Protein AF-A0A6V7HX77-F1 (afdb_monomer_lite)

Secondary structure (DSSP, 8-state):
-HHHHHHHHHHHHHHHHHHHHS---TT---HHHHHHHHHHHHHH-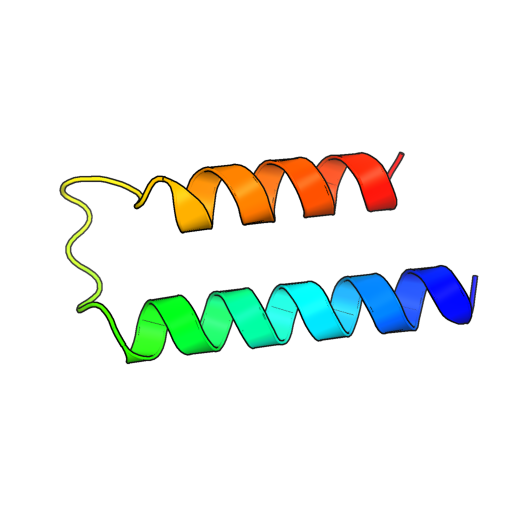

InterPro domains:
  IPR006029 Neurotransmitter-gated ion-channel transmembrane domain [PF02932] (1-44)
  IPR036719 Neurotransmitter-gated ion-channel transmembrane domain superfamily [SSF90112] (1-44)
  IPR038050 Neuronal acetylcholine receptor [G3DSA:1.20.58.390] (1-45)

Sequence (45 aa):
VTLSISILISLHVFFLLVVEIIPPTSLVVPLLGKYLIFAMILVSI

Foldseek 3Di:
DVVLVVVLVVLVVVLVVVCVVDPPDPPDQDPVNVVSVVVNVVSVD

pLDDT: mean 82.28, std 10.19, range [54.53, 92.56]

Radius of gyration: 11.5 Å; chains: 1; bounding box: 30×11×30 Å

Structure (mmCIF, N/CA/C/O backbone):
data_AF-A0A6V7HX77-F1
#
_entry.id   AF-A0A6V7HX77-F1
#
loop_
_atom_site.group_PDB
_atom_site.id
_atom_site.type_symbol
_atom_site.label_atom_id
_atom_site.label_alt_id
_atom_site.label_comp_id
_atom_site.label_asym_id
_atom_site.label_entity_id
_atom_site.label_seq_id
_atom_site.pdbx_PDB_ins_code
_atom_site.Cartn_x
_atom_site.Cartn_y
_atom_site.Cartn_z
_atom_site.occupancy
_atom_site.B_iso_or_equiv
_atom_site.auth_seq_id
_atom_site.auth_comp_id
_atom_site.auth_asym_id
_atom_site.auth_atom_id
_atom_site.pdbx_PDB_model_num
ATOM 1 N N . VAL A 1 1 ? 8.579 1.048 -13.621 1.00 76.62 1 VAL A N 1
ATOM 2 C CA . VAL A 1 1 ? 8.475 -0.174 -12.784 1.00 76.62 1 VAL A CA 1
ATOM 3 C C . VAL A 1 1 ? 9.043 0.055 -11.387 1.00 76.62 1 VAL A C 1
ATOM 5 O O . VAL A 1 1 ? 8.254 0.08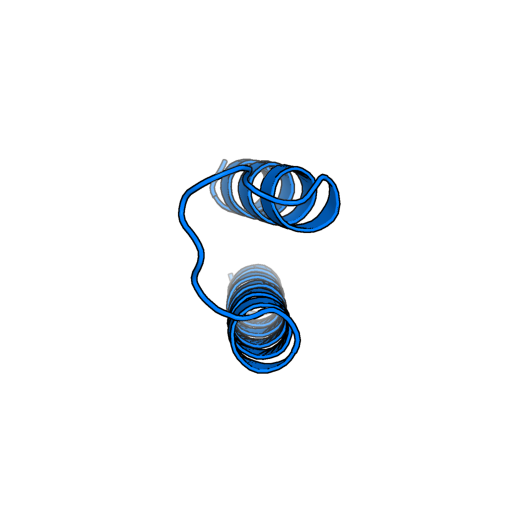0 -10.460 1.00 76.62 1 VAL A O 1
ATOM 8 N N . THR A 1 2 ? 10.344 0.318 -11.211 1.00 88.38 2 THR A N 1
ATOM 9 C CA . THR A 1 2 ? 10.943 0.577 -9.880 1.00 88.38 2 THR A CA 1
ATOM 10 C C . THR A 1 2 ? 10.316 1.770 -9.150 1.00 88.38 2 THR A C 1
ATOM 12 O O . THR A 1 2 ? 9.888 1.621 -8.014 1.00 88.38 2 THR A O 1
ATOM 15 N N . LEU A 1 3 ? 10.169 2.920 -9.821 1.00 86.69 3 LEU A N 1
ATOM 16 C CA . LEU A 1 3 ? 9.505 4.105 -9.259 1.00 86.69 3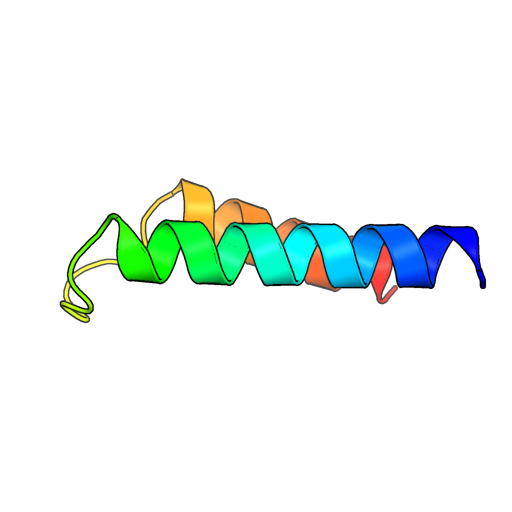 LEU A CA 1
ATOM 17 C C . LEU A 1 3 ? 8.049 3.823 -8.839 1.00 86.69 3 LEU A C 1
ATOM 19 O O . LEU A 1 3 ? 7.666 4.154 -7.723 1.00 86.69 3 LEU A O 1
ATOM 23 N N . SER A 1 4 ? 7.254 3.171 -9.699 1.00 88.12 4 SER A N 1
ATOM 24 C CA . SER A 1 4 ? 5.860 2.814 -9.386 1.00 88.12 4 SER A CA 1
ATOM 25 C C . SER A 1 4 ? 5.761 1.890 -8.176 1.00 88.12 4 SER A C 1
ATOM 27 O O . SER A 1 4 ? 4.916 2.119 -7.322 1.00 88.12 4 SER A O 1
ATOM 29 N N . ILE A 1 5 ? 6.642 0.888 -8.064 1.00 89.88 5 ILE A N 1
ATOM 30 C CA . ILE A 1 5 ? 6.669 -0.037 -6.922 1.00 89.88 5 ILE A CA 1
ATOM 31 C C . ILE A 1 5 ? 6.993 0.721 -5.628 1.00 89.88 5 ILE A C 1
ATOM 33 O O . ILE A 1 5 ? 6.305 0.531 -4.627 1.00 89.88 5 ILE A O 1
ATOM 37 N N . SER A 1 6 ? 7.974 1.630 -5.650 1.00 92.38 6 SER A N 1
ATOM 38 C CA . SER A 1 6 ? 8.305 2.470 -4.491 1.00 92.38 6 SER A CA 1
ATOM 39 C C . SER A 1 6 ? 7.125 3.344 -4.048 1.00 92.38 6 SER A C 1
ATOM 41 O O . SER A 1 6 ? 6.862 3.463 -2.851 1.00 92.38 6 SER A O 1
ATOM 43 N N . ILE A 1 7 ? 6.387 3.921 -5.002 1.00 91.56 7 ILE A N 1
ATOM 44 C CA . ILE A 1 7 ? 5.191 4.731 -4.723 1.00 91.56 7 ILE A CA 1
ATOM 45 C C . ILE A 1 7 ? 4.078 3.859 -4.126 1.00 91.56 7 ILE A C 1
ATOM 47 O O . ILE A 1 7 ? 3.460 4.248 -3.137 1.00 91.56 7 ILE A O 1
ATOM 51 N N . LEU A 1 8 ? 3.858 2.663 -4.675 1.00 90.88 8 LEU A N 1
ATOM 52 C CA . LEU A 1 8 ? 2.826 1.729 -4.221 1.00 90.88 8 LEU A CA 1
ATOM 53 C C . LEU A 1 8 ? 3.095 1.251 -2.783 1.00 90.88 8 LEU A C 1
ATOM 55 O O . LEU A 1 8 ? 2.194 1.292 -1.943 1.00 90.88 8 LEU A O 1
ATOM 59 N N . ILE A 1 9 ? 4.346 0.889 -2.469 1.00 92.56 9 ILE A N 1
ATOM 60 C CA . ILE A 1 9 ? 4.767 0.539 -1.102 1.00 92.56 9 ILE A CA 1
ATOM 61 C C . ILE A 1 9 ? 4.577 1.724 -0.149 1.00 92.56 9 ILE A C 1
ATOM 63 O O . ILE A 1 9 ? 4.024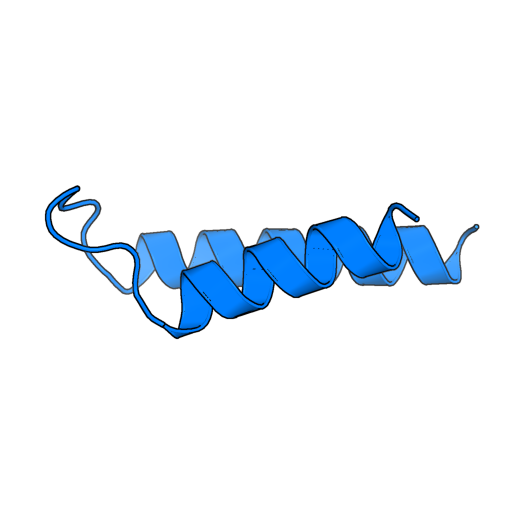 1.546 0.935 1.00 92.56 9 ILE A O 1
ATOM 67 N N . SER A 1 10 ? 4.998 2.933 -0.536 1.00 91.81 10 SER A N 1
ATOM 68 C CA . SER A 1 10 ? 4.867 4.122 0.318 1.00 91.81 10 SER A CA 1
ATOM 69 C C . SER A 1 10 ? 3.403 4.421 0.650 1.00 91.81 10 SER A C 1
ATOM 71 O O . SER A 1 10 ? 3.068 4.692 1.804 1.00 91.81 10 SER A O 1
ATOM 73 N N . LEU A 1 11 ? 2.518 4.283 -0.338 1.00 90.75 11 LEU A N 1
ATOM 74 C CA . LEU A 1 11 ? 1.083 4.486 -0.182 1.00 90.75 11 LEU A CA 1
ATOM 75 C C . LEU A 1 11 ? 0.441 3.427 0.734 1.00 90.75 11 LEU A C 1
ATOM 77 O O . LEU A 1 11 ? -0.442 3.750 1.529 1.00 90.75 11 LEU A O 1
ATOM 81 N N . HIS A 1 12 ? 0.918 2.180 0.673 1.00 90.06 12 HIS A N 1
ATOM 82 C CA . HIS A 1 12 ? 0.475 1.093 1.550 1.00 90.06 12 HIS A CA 1
ATOM 83 C C . HIS A 1 12 ? 0.919 1.292 3.010 1.00 90.06 12 HIS A C 1
ATOM 85 O O . HIS A 1 12 ? 0.129 1.087 3.930 1.00 90.06 12 HIS A O 1
ATOM 91 N N . VAL A 1 13 ? 2.151 1.763 3.236 1.00 91.69 13 VAL A N 1
ATOM 92 C CA . VAL A 1 13 ? 2.636 2.125 4.581 1.00 91.69 13 VAL A CA 1
ATOM 93 C C . VAL A 1 13 ? 1.823 3.288 5.160 1.00 91.69 13 VAL A C 1
ATOM 95 O O . VAL A 1 13 ? 1.443 3.254 6.329 1.00 91.69 13 VAL A O 1
ATOM 98 N N . PHE A 1 14 ? 1.489 4.287 4.338 1.00 88.88 14 PHE A N 1
ATOM 99 C CA . PHE A 1 14 ? 0.618 5.394 4.745 1.00 88.88 14 PHE A CA 1
ATOM 100 C C . PHE A 1 14 ? -0.778 4.912 5.156 1.00 88.88 14 PHE A C 1
ATOM 102 O O . PHE A 1 14 ? -1.331 5.385 6.146 1.00 88.88 14 PHE A O 1
ATOM 109 N N . PHE A 1 15 ? -1.339 3.949 4.422 1.00 86.00 15 PHE A N 1
ATOM 110 C CA . PHE A 1 15 ? -2.622 3.335 4.755 1.00 86.00 15 PHE A CA 1
ATOM 111 C C . PHE A 1 15 ? -2.584 2.606 6.105 1.00 86.00 15 PHE A C 1
ATOM 113 O O . PHE A 1 15 ? -3.487 2.792 6.920 1.00 86.00 15 PHE A O 1
ATOM 120 N N . LEU A 1 16 ? -1.524 1.840 6.375 1.00 87.44 16 LEU A N 1
ATOM 121 C CA . LEU A 1 16 ? -1.342 1.166 7.664 1.00 87.44 16 LEU A CA 1
ATOM 122 C C . LEU A 1 16 ? -1.216 2.151 8.830 1.00 87.44 16 LEU A C 1
ATOM 124 O O . LEU A 1 16 ? -1.868 1.955 9.850 1.00 87.44 16 LEU A O 1
ATOM 128 N N . LEU A 1 17 ? -0.458 3.240 8.667 1.00 87.88 17 LEU A N 1
ATOM 129 C CA . LEU A 1 17 ? -0.369 4.288 9.691 1.00 87.88 17 LEU A CA 1
ATOM 130 C C . LEU A 1 17 ? -1.736 4.899 10.011 1.00 87.88 17 LEU A C 1
ATOM 132 O O . LEU A 1 17 ? -2.047 5.143 11.172 1.00 87.88 17 LEU A O 1
ATOM 136 N N . VAL A 1 18 ? -2.574 5.131 8.999 1.00 82.31 18 VAL A N 1
ATOM 137 C CA . VAL A 1 18 ? -3.931 5.662 9.203 1.00 82.31 18 VAL A CA 1
ATOM 138 C C . VAL A 1 18 ? -4.808 4.676 9.985 1.00 82.31 18 VAL A C 1
ATOM 140 O O . VAL A 1 18 ? -5.591 5.113 10.826 1.00 82.31 18 VAL A O 1
ATOM 143 N N . VAL A 1 19 ? -4.654 3.370 9.744 1.00 80.81 19 VAL A N 1
ATOM 144 C CA . VAL A 1 19 ? -5.345 2.299 10.488 1.00 80.81 19 VAL A CA 1
ATOM 145 C C . VAL A 1 19 ? -4.838 2.165 11.928 1.00 80.81 19 VAL A C 1
ATOM 147 O O . VAL A 1 19 ? -5.605 1.781 12.803 1.00 80.81 19 VAL A O 1
ATOM 150 N N . GLU A 1 20 ? -3.574 2.490 12.198 1.00 82.81 20 GLU A N 1
ATOM 151 C CA . GLU A 1 20 ? -3.043 2.519 13.568 1.00 82.81 20 GLU A CA 1
ATOM 152 C C . GLU A 1 20 ? -3.474 3.771 14.345 1.00 82.81 20 GLU A C 1
ATOM 154 O O . GLU A 1 20 ? -3.732 3.701 15.545 1.00 82.81 20 GLU A O 1
ATOM 159 N N . ILE A 1 21 ? -3.568 4.925 13.676 1.00 83.50 21 ILE A N 1
ATOM 160 C CA . ILE A 1 21 ? -3.938 6.200 14.313 1.00 83.50 21 ILE A CA 1
ATOM 161 C C . ILE A 1 21 ? -5.438 6.262 14.628 1.00 83.50 21 ILE A C 1
ATOM 163 O O . ILE A 1 21 ? -5.838 6.845 15.638 1.00 83.50 21 ILE A O 1
ATOM 167 N N . ILE A 1 22 ? -6.281 5.708 13.758 1.00 71.81 22 ILE A N 1
ATOM 168 C CA . ILE A 1 22 ? -7.737 5.736 13.908 1.00 71.81 22 ILE A CA 1
ATOM 169 C C . ILE A 1 22 ? -8.187 4.317 14.262 1.00 71.81 22 ILE A C 1
ATOM 171 O O . ILE A 1 22 ? -7.879 3.402 13.502 1.00 71.81 22 ILE A O 1
ATOM 175 N N . PRO A 1 23 ? -8.935 4.096 15.362 1.00 65.88 23 PRO A N 1
ATOM 176 C CA . PRO A 1 23 ? -9.437 2.763 15.677 1.00 65.88 23 PRO A CA 1
ATOM 177 C C . PRO A 1 23 ? -10.227 2.210 14.478 1.00 65.88 23 PRO A C 1
ATOM 179 O O . PRO A 1 23 ? -10.908 2.986 13.801 1.00 65.88 23 PRO A O 1
ATOM 182 N N . PRO A 1 24 ? -10.173 0.891 14.208 1.00 62.69 24 PRO A N 1
ATOM 183 C CA . PRO A 1 24 ? -10.837 0.255 13.073 1.00 62.69 24 PRO A CA 1
ATOM 184 C C . PRO A 1 24 ? -12.350 0.167 13.318 1.00 62.69 24 PRO A C 1
ATOM 186 O O . PRO A 1 24 ? -12.942 -0.910 13.347 1.00 62.69 24 PRO A O 1
ATOM 189 N N . THR A 1 25 ? -13.010 1.296 13.551 1.00 59.72 25 THR A N 1
ATOM 190 C CA . THR A 1 25 ? -14.461 1.368 13.566 1.00 59.72 25 THR A CA 1
ATOM 191 C C . THR A 1 25 ? -14.915 1.537 12.123 1.00 59.72 25 THR A C 1
ATOM 193 O O . THR A 1 25 ? -14.718 2.565 11.482 1.00 59.72 25 THR A O 1
ATOM 196 N N . SER A 1 26 ? -15.548 0.495 11.596 1.00 54.53 26 SER A N 1
ATOM 197 C CA . SER A 1 26 ? -16.137 0.403 10.254 1.00 54.53 26 SER A CA 1
ATOM 198 C C . SER A 1 26 ? -17.276 1.401 9.980 1.00 54.53 26 SER A C 1
ATOM 200 O O . SER A 1 26 ? -18.033 1.224 9.029 1.00 54.53 26 SER A O 1
ATOM 202 N N . LEU A 1 27 ? -17.426 2.447 10.798 1.00 59.03 27 LEU A N 1
ATOM 203 C CA . LEU A 1 27 ? -18.551 3.373 10.738 1.00 59.03 27 LEU A CA 1
ATOM 204 C C . LEU A 1 27 ? -18.423 4.352 9.565 1.00 59.03 27 LEU A C 1
ATOM 206 O O . LEU A 1 27 ? -19.434 4.643 8.935 1.00 59.03 27 LEU A O 1
ATOM 210 N N . VAL A 1 28 ? -17.215 4.818 9.220 1.00 59.62 28 VAL A N 1
ATOM 211 C CA . VAL A 1 28 ? -16.965 5.671 8.042 1.00 59.62 28 VAL A CA 1
ATOM 212 C C . VAL A 1 28 ? -15.495 5.544 7.619 1.00 59.62 28 VAL A C 1
ATOM 214 O O . VAL A 1 28 ? -14.603 5.819 8.416 1.00 59.62 28 VAL A O 1
ATOM 217 N N . VAL A 1 29 ? -15.216 5.185 6.358 1.00 68.81 29 VAL A N 1
ATOM 218 C CA . VAL A 1 29 ? -13.850 5.288 5.806 1.00 68.81 29 VAL A CA 1
ATOM 219 C C . VAL A 1 29 ? -13.454 6.772 5.795 1.00 68.81 29 VAL A C 1
ATOM 221 O O . VAL A 1 29 ? -14.148 7.564 5.148 1.00 68.81 29 VAL A O 1
ATOM 224 N N . PRO A 1 30 ? -12.366 7.182 6.474 1.00 74.25 30 PRO A N 1
ATOM 225 C CA . PRO A 1 30 ? -11.961 8.583 6.526 1.00 74.25 30 PRO A CA 1
ATOM 226 C C . PRO A 1 30 ? -11.715 9.127 5.112 1.00 74.25 30 PRO A C 1
ATOM 228 O O . PRO A 1 30 ? -11.288 8.386 4.222 1.00 74.25 30 PRO A O 1
ATOM 231 N N . LEU A 1 31 ? -11.941 10.431 4.892 1.00 80.56 31 LEU A N 1
ATOM 232 C CA . LEU A 1 31 ? -11.677 11.077 3.592 1.00 80.56 31 LEU A CA 1
ATOM 233 C C . LEU A 1 31 ? -10.260 10.767 3.078 1.00 80.56 31 LEU A C 1
ATOM 235 O O . LEU A 1 31 ? -10.072 10.539 1.884 1.00 80.56 31 LEU A O 1
ATOM 239 N N . LEU A 1 32 ? -9.290 10.687 3.995 1.00 81.56 32 LEU A N 1
ATOM 240 C CA . LEU A 1 32 ? -7.908 10.324 3.694 1.00 81.56 32 LEU A CA 1
ATOM 241 C C . LEU A 1 32 ? -7.778 8.880 3.178 1.00 81.56 32 LEU A C 1
ATOM 243 O O . LEU A 1 32 ? -7.061 8.641 2.212 1.00 81.56 32 LEU A O 1
ATOM 247 N N . GLY A 1 33 ? -8.526 7.928 3.744 1.00 83.44 33 GLY A N 1
ATOM 248 C CA . GLY A 1 33 ? -8.570 6.544 3.262 1.00 83.44 33 GLY A CA 1
ATOM 249 C C . GLY A 1 33 ? -9.139 6.440 1.845 1.00 83.44 33 GLY A C 1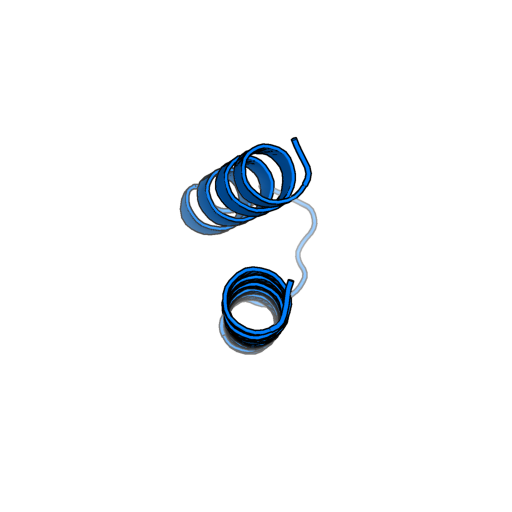
ATOM 250 O O . GLY A 1 33 ? -8.579 5.739 1.004 1.00 83.44 33 GLY A O 1
ATOM 251 N N . LYS A 1 34 ? -10.194 7.205 1.531 1.00 83.94 34 LYS A N 1
ATOM 252 C CA . LYS A 1 34 ? -10.742 7.280 0.163 1.00 83.94 34 LYS A CA 1
ATOM 253 C C . LYS A 1 34 ? -9.731 7.850 -0.838 1.00 83.94 34 LYS A C 1
ATOM 255 O O . LYS A 1 34 ? -9.643 7.351 -1.957 1.00 83.94 34 LYS A O 1
ATOM 260 N N . TYR A 1 35 ? -8.965 8.867 -0.439 1.00 86.81 35 TYR A N 1
ATOM 261 C CA . TYR A 1 35 ? -7.902 9.439 -1.269 1.00 86.81 35 TYR A CA 1
ATOM 262 C C . TYR A 1 35 ? -6.767 8.437 -1.525 1.00 86.81 35 TYR A C 1
ATOM 264 O O . TYR A 1 35 ? -6.324 8.290 -2.662 1.00 86.81 35 TYR A O 1
ATOM 272 N N . LEU A 1 36 ? -6.342 7.697 -0.495 1.00 87.12 36 LEU A N 1
ATOM 273 C CA . LEU A 1 36 ? -5.316 6.658 -0.630 1.00 87.12 36 LEU A CA 1
ATOM 274 C C . LEU A 1 36 ? -5.748 5.544 -1.597 1.00 87.12 36 LEU A C 1
ATOM 276 O O . LEU A 1 36 ? -4.956 5.127 -2.438 1.00 87.12 36 LEU A O 1
ATOM 280 N N . ILE A 1 37 ? -7.010 5.112 -1.538 1.00 85.69 37 ILE A N 1
ATOM 281 C CA . ILE A 1 37 ? -7.561 4.1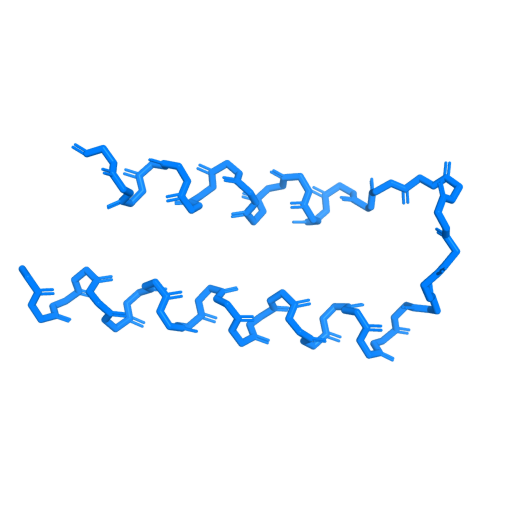08 -2.463 1.00 85.69 37 ILE A CA 1
ATOM 282 C C . ILE A 1 37 ? -7.587 4.641 -3.903 1.00 85.69 37 ILE A C 1
ATOM 284 O O . ILE A 1 37 ? -7.203 3.929 -4.829 1.00 85.69 37 ILE A O 1
ATOM 288 N N . PHE A 1 38 ? -7.980 5.903 -4.103 1.00 88.25 38 PHE A N 1
ATOM 289 C CA . PHE A 1 38 ? -7.943 6.541 -5.422 1.00 88.25 38 PHE A CA 1
ATOM 290 C C . PHE A 1 38 ? -6.518 6.594 -5.992 1.00 88.25 38 PHE A C 1
ATOM 292 O O . PHE A 1 38 ? -6.301 6.238 -7.149 1.00 88.25 38 PHE A O 1
ATOM 299 N N . ALA A 1 39 ? -5.535 6.968 -5.170 1.00 89.94 39 ALA A N 1
ATOM 300 C CA . ALA A 1 39 ? -4.134 7.010 -5.574 1.00 89.94 39 ALA A CA 1
ATOM 301 C C . ALA A 1 39 ? -3.562 5.612 -5.889 1.00 89.94 39 ALA A C 1
ATOM 303 O O . ALA A 1 39 ? -2.790 5.478 -6.838 1.00 89.94 39 ALA A O 1
ATOM 304 N N . MET A 1 40 ? -3.971 4.565 -5.156 1.00 89.94 40 MET A N 1
ATOM 305 C CA . MET A 1 40 ? -3.574 3.179 -5.450 1.00 89.94 40 MET A CA 1
ATOM 306 C C . MET A 1 40 ? -4.082 2.733 -6.821 1.00 89.94 40 MET A C 1
ATOM 308 O O . MET A 1 40 ? -3.332 2.123 -7.579 1.00 89.94 40 MET A O 1
ATOM 312 N N . ILE A 1 41 ? -5.331 3.067 -7.155 1.00 90.00 41 ILE A N 1
ATOM 313 C CA . ILE A 1 41 ? -5.928 2.735 -8.455 1.00 90.00 41 ILE A CA 1
ATOM 314 C C . ILE A 1 41 ? -5.219 3.493 -9.584 1.00 90.00 41 ILE A C 1
ATOM 316 O O . ILE A 1 41 ? -4.922 2.895 -10.612 1.00 90.00 41 ILE A O 1
ATOM 320 N N . LEU A 1 42 ? -4.892 4.774 -9.384 1.00 89.50 42 LEU A N 1
ATOM 321 C CA . LEU A 1 42 ? -4.205 5.602 -10.383 1.00 89.50 42 LEU A CA 1
ATOM 322 C C . LEU A 1 42 ? -2.781 5.095 -10.673 1.00 89.50 42 LEU A C 1
ATOM 324 O O . LEU A 1 42 ? -2.358 5.092 -11.818 1.00 89.50 42 LEU A O 1
ATOM 328 N N . VAL A 1 43 ? -2.051 4.628 -9.656 1.00 86.81 43 VAL A N 1
ATOM 329 C CA . VAL A 1 43 ? -0.705 4.039 -9.827 1.00 86.81 43 VAL A CA 1
ATOM 330 C C . VAL A 1 43 ? -0.749 2.644 -10.459 1.00 86.81 43 VAL A C 1
ATOM 332 O O . VAL A 1 43 ? 0.241 2.212 -11.050 1.00 86.81 43 VAL A O 1
ATOM 335 N N . SER A 1 44 ? -1.866 1.928 -10.300 1.00 82.06 44 SER A N 1
ATOM 336 C CA . SER A 1 44 ? -2.065 0.594 -10.869 1.00 82.06 44 SER A CA 1
ATOM 337 C C . SER A 1 44 ? -2.553 0.610 -12.323 1.00 82.06 44 SER A C 1
ATOM 339 O O . SER A 1 44 ? -2.507 -0.449 -12.954 1.00 82.06 44 SER A O 1
ATOM 341 N N . ILE A 1 45 ? -3.052 1.751 -12.814 1.00 79.50 45 ILE A N 1
ATOM 342 C CA . ILE A 1 45 ? -3.452 1.973 -14.214 1.00 79.50 45 ILE A CA 1
ATOM 343 C C . ILE A 1 45 ? -2.221 2.313 -15.063 1.00 79.50 45 ILE A C 1
ATOM 345 O O . ILE A 1 45 ? -2.190 1.860 -16.228 1.00 79.50 45 ILE A O 1
#

Organism: NCBI:txid1563983